Protein AF-A0A183L3W4-F1 (afdb_monomer_lite)

Radius of gyration: 16.24 Å; chains: 1; bounding box: 38×45×38 Å

Structure (mmCIF, N/CA/C/O backbone):
data_AF-A0A183L3W4-F1
#
_entry.id   AF-A0A183L3W4-F1
#
loop_
_atom_site.group_PDB
_atom_site.id
_atom_site.type_symbol
_atom_site.label_atom_id
_atom_site.label_alt_id
_atom_site.label_comp_id
_atom_site.label_asym_id
_atom_site.label_entity_id
_atom_site.label_seq_id
_atom_site.pdbx_PDB_ins_code
_atom_site.Cartn_x
_atom_site.Cartn_y
_atom_site.Cartn_z
_atom_site.occupancy
_atom_site.B_iso_or_equiv
_atom_site.auth_seq_id
_atom_site.auth_comp_id
_atom_site.auth_asym_id
_atom_site.auth_atom_id
_atom_site.pdbx_PDB_model_num
ATOM 1 N N . LEU A 1 1 ? 15.295 -25.279 -9.654 1.00 26.33 1 LEU A N 1
ATOM 2 C CA . LEU A 1 1 ? 14.805 -25.736 -8.329 1.00 26.33 1 LEU A CA 1
ATOM 3 C C . LEU A 1 1 ? 15.153 -24.698 -7.255 1.00 26.33 1 LEU A C 1
ATOM 5 O O . LEU A 1 1 ? 15.785 -25.023 -6.269 1.00 26.33 1 LEU A O 1
ATOM 9 N N . PHE A 1 2 ? 14.751 -23.445 -7.470 1.00 28.70 2 PHE A N 1
ATOM 10 C CA . PHE A 1 2 ? 14.702 -22.368 -6.473 1.00 28.70 2 PHE A CA 1
ATOM 11 C C . PHE A 1 2 ? 13.737 -21.327 -7.063 1.00 28.70 2 PHE A C 1
ATOM 13 O O . PHE A 1 2 ? 14.172 -20.397 -7.724 1.00 28.70 2 PHE A O 1
ATOM 20 N N . ASP A 1 3 ? 12.427 -21.567 -6.944 1.00 30.30 3 ASP A N 1
ATOM 21 C CA . ASP A 1 3 ? 11.379 -20.798 -7.653 1.00 30.30 3 ASP A CA 1
ATOM 22 C C . ASP A 1 3 ? 10.406 -20.054 -6.717 1.00 30.30 3 ASP A C 1
ATOM 24 O O . ASP A 1 3 ? 9.312 -19.671 -7.114 1.00 30.30 3 ASP A O 1
ATOM 28 N N . ASN A 1 4 ? 10.796 -19.813 -5.463 1.00 30.89 4 ASN A N 1
ATOM 29 C CA . ASN A 1 4 ? 10.030 -18.982 -4.528 1.00 30.89 4 ASN A CA 1
ATOM 30 C C . ASN A 1 4 ? 10.968 -17.981 -3.854 1.00 30.89 4 ASN A C 1
ATOM 32 O O . ASN A 1 4 ? 11.529 -18.248 -2.792 1.00 30.89 4 ASN A O 1
ATOM 36 N N . SER A 1 5 ? 11.176 -16.837 -4.500 1.00 36.66 5 SER A N 1
ATOM 37 C CA . SER A 1 5 ? 12.007 -15.762 -3.963 1.00 36.66 5 SER A CA 1
ATOM 38 C C . SER A 1 5 ? 11.241 -15.014 -2.871 1.00 36.66 5 SER A C 1
ATOM 40 O O . SER A 1 5 ? 10.433 -14.128 -3.145 1.00 36.66 5 SER A O 1
ATOM 42 N N . VAL A 1 6 ? 11.490 -15.386 -1.617 1.00 37.78 6 VAL A N 1
ATOM 43 C CA . VAL A 1 6 ? 11.014 -14.669 -0.430 1.00 37.78 6 VAL A CA 1
ATOM 44 C C . VAL A 1 6 ? 11.977 -13.519 -0.151 1.00 37.78 6 VAL A C 1
ATOM 46 O O . VAL A 1 6 ? 13.139 -13.764 0.162 1.00 37.78 6 VAL A O 1
ATOM 49 N N . PHE A 1 7 ? 11.511 -12.271 -0.237 1.00 48.38 7 PHE A N 1
ATOM 50 C CA . PHE A 1 7 ? 12.301 -11.118 0.201 1.00 48.38 7 PHE A CA 1
ATOM 51 C C . PHE A 1 7 ? 11.738 -10.569 1.508 1.00 48.38 7 PHE A C 1
ATOM 53 O O . PHE A 1 7 ? 10.654 -9.987 1.563 1.00 48.38 7 PHE A O 1
ATOM 60 N N . LEU A 1 8 ? 12.507 -10.771 2.573 1.00 43.94 8 LEU A N 1
ATOM 61 C CA . LEU A 1 8 ? 12.232 -10.253 3.902 1.00 43.94 8 LEU A CA 1
ATOM 62 C C . LEU A 1 8 ? 12.980 -8.923 4.070 1.00 43.94 8 LEU A C 1
ATOM 64 O O . LEU A 1 8 ? 14.197 -8.921 4.236 1.00 43.94 8 LEU A O 1
ATOM 68 N N . PHE A 1 9 ? 12.275 -7.792 4.045 1.00 51.06 9 PHE A N 1
ATOM 69 C CA . PHE A 1 9 ? 12.845 -6.510 4.469 1.00 51.06 9 PHE A CA 1
ATOM 70 C C . PHE A 1 9 ? 12.453 -6.238 5.922 1.00 51.06 9 PHE A C 1
ATOM 72 O O . PHE A 1 9 ? 11.626 -5.385 6.236 1.00 51.06 9 PHE A O 1
ATOM 79 N N . THR A 1 10 ? 13.081 -6.957 6.849 1.00 38.72 10 THR A N 1
ATOM 80 C CA . THR A 1 10 ? 13.176 -6.476 8.229 1.00 38.72 10 THR A CA 1
ATOM 81 C C . THR A 1 10 ? 14.244 -5.395 8.256 1.00 38.72 10 THR A C 1
ATOM 83 O O . THR A 1 10 ? 15.437 -5.705 8.289 1.00 38.72 10 THR A O 1
ATOM 86 N N . VAL A 1 11 ? 13.841 -4.121 8.225 1.00 45.59 11 VAL A N 1
ATOM 87 C CA . VAL A 1 11 ? 14.777 -2.988 8.313 1.00 45.59 11 VAL A CA 1
ATOM 88 C C . VAL A 1 11 ? 15.228 -2.810 9.771 1.00 45.59 11 VAL A C 1
ATOM 90 O O . VAL A 1 11 ? 14.963 -1.815 10.440 1.00 45.59 11 VAL A O 1
ATOM 93 N N . GLN A 1 12 ? 15.874 -3.847 10.298 1.00 30.98 12 GLN A N 1
ATOM 94 C CA . GLN A 1 12 ? 16.716 -3.802 11.490 1.00 30.98 12 GLN A CA 1
ATOM 95 C C . GLN A 1 12 ? 18.200 -3.881 11.109 1.00 30.98 12 GLN A C 1
ATOM 97 O O . GLN A 1 12 ? 19.035 -3.400 11.861 1.00 30.98 12 GLN A O 1
ATOM 102 N N . ASN A 1 13 ? 18.518 -4.406 9.919 1.00 31.73 13 ASN A N 1
ATOM 103 C CA . ASN A 1 13 ? 19.849 -4.392 9.324 1.00 31.73 13 ASN A CA 1
ATOM 104 C C . ASN A 1 13 ? 19.706 -4.131 7.825 1.00 31.73 13 ASN A C 1
ATOM 106 O O . ASN A 1 13 ? 19.256 -5.003 7.087 1.00 31.73 13 ASN A O 1
ATOM 110 N N . ILE A 1 14 ? 20.093 -2.941 7.371 1.00 35.78 14 ILE A N 1
ATOM 111 C CA . ILE A 1 14 ? 20.446 -2.746 5.963 1.00 35.78 14 ILE A CA 1
ATOM 112 C C . ILE A 1 14 ? 21.744 -3.541 5.772 1.00 35.78 14 ILE A C 1
ATOM 114 O O . ILE A 1 14 ? 22.733 -3.201 6.425 1.00 35.78 14 ILE A O 1
ATOM 118 N N . PRO A 1 15 ? 21.787 -4.602 4.945 1.00 31.33 15 PRO A N 1
ATOM 119 C CA . PRO A 1 15 ? 23.054 -5.225 4.608 1.00 31.33 15 PRO A CA 1
ATOM 120 C C . PRO A 1 15 ? 23.910 -4.158 3.933 1.00 31.33 15 PRO A C 1
ATOM 122 O O . PRO A 1 15 ? 23.473 -3.526 2.970 1.00 31.33 15 PRO A O 1
ATOM 125 N N . SER A 1 16 ? 25.131 -3.965 4.417 1.00 36.84 16 SER A N 1
ATOM 126 C CA . SER A 1 16 ? 26.130 -3.046 3.854 1.00 36.84 16 SER A CA 1
ATOM 127 C C . SER A 1 16 ? 26.433 -3.307 2.366 1.00 36.84 16 SER A C 1
ATOM 129 O O . SER A 1 16 ? 27.100 -2.501 1.724 1.00 36.84 16 SER A O 1
ATOM 131 N N . GLU A 1 17 ? 25.919 -4.404 1.807 1.00 36.53 17 GLU A N 1
ATOM 132 C CA . GLU A 1 17 ? 26.028 -4.810 0.404 1.00 36.53 17 GLU A CA 1
ATOM 133 C C . GLU A 1 17 ? 24.957 -4.196 -0.520 1.00 36.53 17 GLU A C 1
ATOM 135 O O . GLU A 1 17 ? 25.131 -4.206 -1.734 1.00 36.53 17 GLU A O 1
ATOM 140 N N . LEU A 1 18 ? 23.898 -3.573 0.019 1.00 37.38 18 LEU A N 1
ATOM 141 C CA . LEU A 1 18 ? 22.978 -2.708 -0.745 1.00 37.38 18 LEU A CA 1
ATOM 142 C C . LEU A 1 18 ? 23.451 -1.245 -0.775 1.00 37.38 18 LEU A C 1
ATOM 144 O O . LEU A 1 18 ? 22.658 -0.322 -0.972 1.00 37.38 18 LEU A O 1
ATOM 148 N N . ASN A 1 19 ? 24.758 -1.020 -0.610 1.00 29.41 19 ASN A N 1
ATOM 149 C CA . ASN A 1 19 ? 25.385 0.253 -0.932 1.00 29.41 19 ASN A CA 1
ATOM 150 C C . ASN A 1 19 ? 25.369 0.407 -2.458 1.00 29.41 19 ASN A C 1
ATOM 152 O O . ASN A 1 19 ? 26.321 0.053 -3.155 1.00 29.41 19 ASN A O 1
ATOM 156 N N . ILE A 1 20 ? 24.231 0.867 -2.983 1.00 34.62 20 ILE A N 1
ATOM 157 C CA . ILE A 1 20 ? 24.075 1.261 -4.376 1.00 34.62 20 ILE A CA 1
ATOM 158 C C . ILE A 1 20 ? 25.103 2.366 -4.606 1.00 34.62 20 ILE A C 1
ATOM 160 O O . ILE A 1 20 ? 24.879 3.533 -4.292 1.00 34.62 20 ILE A O 1
ATOM 164 N N . SER A 1 21 ? 26.251 1.974 -5.157 1.00 32.00 21 SER A N 1
ATOM 165 C CA . SER A 1 21 ? 27.214 2.847 -5.816 1.00 32.00 21 SER A CA 1
ATOM 166 C C . SER A 1 21 ? 26.557 3.390 -7.088 1.00 32.00 21 SER A C 1
ATOM 168 O O . SER A 1 21 ? 26.879 3.027 -8.215 1.00 32.00 21 SER A O 1
ATOM 170 N N . GLY A 1 22 ? 25.533 4.211 -6.891 1.00 29.02 22 GLY A N 1
ATOM 171 C CA . GLY A 1 22 ? 24.956 5.089 -7.883 1.00 29.02 22 GLY A CA 1
ATOM 172 C C . GLY A 1 22 ? 25.504 6.461 -7.561 1.00 29.02 22 GLY A C 1
ATOM 173 O O . GLY A 1 22 ? 25.195 7.018 -6.516 1.00 29.02 22 GLY A O 1
ATOM 174 N N . SER A 1 23 ? 26.380 6.962 -8.424 1.00 34.38 23 SER A N 1
ATOM 175 C CA . SER A 1 23 ? 27.012 8.274 -8.329 1.00 34.38 23 SER A CA 1
ATOM 176 C C . SER A 1 23 ? 25.970 9.381 -8.097 1.00 34.38 23 SER A C 1
ATOM 178 O O . SER A 1 23 ? 25.403 9.925 -9.042 1.00 34.38 23 SER A O 1
ATOM 180 N N . VAL A 1 24 ? 25.710 9.727 -6.834 1.00 29.45 24 VAL A N 1
ATOM 181 C CA . VAL A 1 24 ? 24.953 10.926 -6.476 1.00 29.45 24 VAL A CA 1
ATOM 182 C C . VAL A 1 24 ? 25.965 12.057 -6.419 1.00 29.45 24 VAL A C 1
ATOM 184 O O . VAL A 1 24 ? 26.644 12.281 -5.417 1.00 29.45 24 VAL A O 1
ATOM 187 N N . LYS A 1 25 ? 26.105 12.751 -7.552 1.00 31.23 25 LYS A N 1
ATOM 188 C CA . LYS A 1 25 ? 26.681 14.095 -7.568 1.00 31.23 25 LYS A CA 1
ATOM 189 C C . LYS A 1 25 ? 25.971 14.916 -6.494 1.00 31.23 25 LYS A C 1
ATOM 191 O O . LYS A 1 25 ? 24.745 14.988 -6.482 1.00 31.23 25 LYS A O 1
ATOM 196 N N . GLN A 1 26 ? 26.783 15.476 -5.603 1.00 38.16 26 GLN A N 1
ATOM 197 C CA . GLN A 1 26 ? 26.409 16.355 -4.504 1.00 38.16 26 GLN A CA 1
ATOM 198 C C . GLN A 1 26 ? 25.250 17.284 -4.875 1.00 38.16 26 GLN A C 1
ATOM 200 O O . GLN A 1 26 ? 25.414 18.201 -5.677 1.00 38.16 26 GLN A O 1
ATOM 205 N N . LEU A 1 27 ? 24.115 17.087 -4.216 1.00 31.33 27 LEU A N 1
ATOM 206 C CA . LEU A 1 27 ? 23.180 18.160 -3.926 1.00 31.33 27 LEU A CA 1
ATOM 207 C C . LEU A 1 27 ? 23.030 18.189 -2.407 1.00 31.33 27 LEU A C 1
ATOM 209 O O . LEU A 1 27 ? 22.441 17.301 -1.796 1.00 31.33 27 LEU A O 1
ATOM 213 N N . ASN A 1 28 ? 23.693 19.181 -1.814 1.00 35.31 28 ASN A N 1
ATOM 214 C CA . ASN A 1 28 ? 23.470 19.627 -0.448 1.00 35.31 28 ASN A CA 1
ATOM 215 C C . ASN A 1 28 ? 21.975 19.894 -0.261 1.00 35.31 28 ASN A C 1
ATOM 217 O O . ASN A 1 28 ? 21.475 20.798 -0.915 1.00 35.31 28 ASN A O 1
ATOM 221 N N . GLU A 1 29 ? 21.310 19.160 0.634 1.00 32.84 29 GLU A N 1
ATOM 222 C CA . GLU A 1 29 ? 20.301 19.689 1.565 1.00 32.84 29 GLU A CA 1
ATOM 223 C C . GLU A 1 29 ? 19.775 18.589 2.517 1.00 32.84 29 GLU A C 1
ATOM 225 O O . GLU A 1 29 ? 19.484 17.463 2.119 1.00 32.84 29 GLU A O 1
ATOM 230 N N . SER A 1 30 ? 19.713 18.947 3.807 1.00 31.50 30 SER A N 1
ATOM 231 C CA . SER A 1 30 ? 18.975 18.328 4.925 1.00 31.50 30 SER A CA 1
ATOM 232 C C . SER A 1 30 ? 18.960 16.787 5.044 1.00 31.50 30 SER A C 1
ATOM 234 O O . SER A 1 30 ? 18.070 16.092 4.559 1.00 31.50 30 SER A O 1
ATOM 236 N N . CYS A 1 31 ? 19.889 16.236 5.834 1.00 34.19 31 CYS A N 1
ATOM 237 C CA . CYS A 1 31 ? 20.040 14.799 6.121 1.00 34.19 31 CYS A CA 1
ATOM 238 C C . CYS A 1 31 ? 18.908 14.124 6.935 1.00 34.19 31 CYS A C 1
ATOM 240 O O . CYS A 1 31 ? 19.146 13.070 7.522 1.00 34.19 31 CYS A O 1
ATOM 242 N N . LYS A 1 32 ? 17.694 14.680 7.011 1.00 38.28 32 LYS A N 1
ATOM 243 C CA . LYS A 1 32 ? 16.564 14.019 7.697 1.00 38.28 32 LYS A CA 1
ATOM 244 C C . LYS A 1 32 ? 15.474 13.490 6.764 1.00 38.28 32 LYS A C 1
ATOM 246 O O . LYS A 1 32 ? 14.787 12.554 7.156 1.00 38.28 32 LYS A O 1
ATOM 251 N N . ASP A 1 33 ? 15.406 13.967 5.521 1.00 43.91 33 ASP A N 1
ATOM 252 C CA . ASP A 1 33 ? 14.332 13.597 4.582 1.00 43.91 33 ASP A CA 1
ATOM 253 C C . ASP A 1 33 ? 14.779 12.632 3.465 1.00 43.91 33 ASP A C 1
ATOM 255 O O . ASP A 1 33 ? 13.955 12.044 2.766 1.00 43.91 33 ASP A O 1
ATOM 259 N N . ASN A 1 34 ? 16.087 12.388 3.328 1.00 45.66 34 ASN A N 1
ATOM 260 C CA . ASN A 1 34 ? 16.644 11.630 2.198 1.00 45.66 34 ASN A CA 1
ATOM 261 C C . ASN A 1 34 ? 16.524 10.097 2.331 1.00 45.66 34 ASN A C 1
ATOM 263 O O . ASN A 1 34 ? 16.553 9.388 1.326 1.00 45.66 34 ASN A O 1
ATOM 267 N N . HIS A 1 35 ? 16.372 9.561 3.548 1.00 51.09 35 HIS A N 1
ATOM 268 C CA . HIS A 1 35 ? 16.340 8.106 3.764 1.00 51.09 35 HIS A CA 1
ATOM 269 C C . HIS A 1 35 ? 15.023 7.448 3.321 1.00 51.09 35 HIS A C 1
ATOM 271 O O . HIS A 1 35 ? 15.056 6.366 2.735 1.00 51.09 35 HIS A O 1
ATOM 277 N N . SER A 1 36 ? 13.880 8.104 3.551 1.00 53.19 36 SER A N 1
ATOM 278 C CA . SER A 1 36 ? 12.560 7.604 3.124 1.00 53.19 36 SER A CA 1
ATOM 279 C C . SER A 1 36 ? 12.437 7.612 1.594 1.00 53.19 36 SER A C 1
ATOM 281 O O . SER A 1 36 ? 12.060 6.612 0.982 1.00 53.19 36 SER A O 1
ATOM 283 N N . TYR A 1 37 ? 12.914 8.690 0.958 1.00 59.50 37 TYR A N 1
ATOM 284 C CA . TYR A 1 37 ? 12.961 8.818 -0.500 1.00 59.50 37 TYR A CA 1
ATOM 285 C C . TYR A 1 37 ? 13.766 7.705 -1.176 1.00 59.50 37 TYR A C 1
ATOM 287 O O . TYR A 1 37 ? 13.317 7.132 -2.169 1.00 59.50 37 TYR A O 1
ATOM 295 N N . GLY A 1 38 ? 14.943 7.372 -0.637 1.00 67.88 38 GLY A N 1
ATOM 296 C CA . GLY A 1 38 ? 15.768 6.289 -1.172 1.00 67.88 38 GLY A CA 1
ATOM 297 C C . GLY A 1 38 ? 15.057 4.934 -1.121 1.00 67.88 38 GLY A C 1
ATOM 298 O O . GLY A 1 38 ? 15.041 4.208 -2.116 1.00 67.88 38 GLY A O 1
ATOM 299 N N . LEU A 1 39 ? 14.415 4.613 0.008 1.00 73.12 39 LEU A N 1
ATOM 300 C CA . LEU A 1 39 ? 13.699 3.348 0.181 1.00 73.12 39 LEU A CA 1
ATOM 301 C C . LEU A 1 39 ? 12.485 3.239 -0.750 1.00 73.12 39 LEU A C 1
ATOM 303 O O . LEU A 1 39 ? 12.272 2.192 -1.363 1.00 73.12 39 LEU A O 1
ATOM 307 N N . ASP A 1 40 ? 11.722 4.322 -0.901 1.00 76.94 40 ASP A N 1
ATOM 308 C CA . ASP A 1 40 ? 10.544 4.360 -1.767 1.00 76.94 40 ASP A CA 1
ATOM 309 C C . ASP A 1 40 ? 10.878 4.017 -3.227 1.00 76.94 40 ASP A C 1
ATOM 311 O O . ASP A 1 40 ? 10.149 3.269 -3.885 1.00 76.94 40 ASP A O 1
ATOM 315 N N . HIS A 1 41 ? 11.993 4.546 -3.738 1.00 76.88 41 HIS A N 1
ATOM 316 C CA . HIS A 1 41 ? 12.475 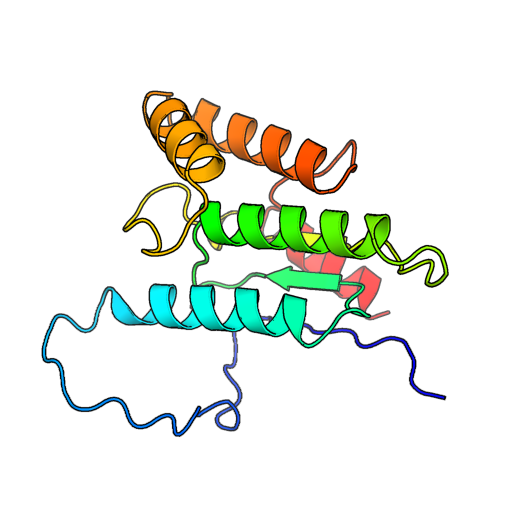4.246 -5.085 1.00 76.88 41 HIS A CA 1
ATOM 317 C C . HIS A 1 41 ? 12.937 2.791 -5.217 1.00 76.88 41 HIS A C 1
ATOM 319 O O . HIS A 1 41 ? 12.497 2.094 -6.134 1.00 76.88 41 HIS A O 1
ATOM 325 N N . VAL A 1 42 ? 13.744 2.307 -4.266 1.00 78.88 42 VAL A N 1
ATOM 326 C CA . VAL A 1 42 ? 14.256 0.927 -4.267 1.00 78.88 42 VAL A CA 1
ATOM 327 C C . VAL A 1 42 ? 13.118 -0.093 -4.245 1.00 78.88 42 VAL A C 1
ATOM 329 O O . VAL A 1 42 ? 13.136 -1.044 -5.023 1.00 78.88 42 VAL A O 1
ATOM 332 N N . LEU A 1 43 ? 12.094 0.109 -3.410 1.00 79.75 43 LEU A N 1
ATOM 333 C CA . LEU A 1 43 ? 10.963 -0.819 -3.319 1.00 79.75 43 LEU A CA 1
ATOM 334 C C . LEU A 1 43 ? 10.148 -0.881 -4.617 1.00 79.75 43 LEU A C 1
ATOM 336 O O . LEU A 1 43 ? 9.699 -1.957 -5.017 1.00 79.75 43 LEU A O 1
ATOM 340 N N . ARG A 1 44 ? 9.967 0.253 -5.301 1.00 78.06 44 ARG A N 1
ATOM 341 C CA . ARG A 1 44 ? 9.257 0.293 -6.591 1.00 78.06 44 ARG A CA 1
ATOM 342 C C . ARG A 1 44 ? 10.020 -0.450 -7.679 1.00 78.06 44 ARG A C 1
ATOM 344 O O . ARG A 1 44 ? 9.400 -1.136 -8.490 1.00 78.06 44 ARG A O 1
ATOM 351 N N . ASP A 1 45 ? 11.341 -0.322 -7.703 1.00 79.06 45 ASP A N 1
ATOM 352 C CA . ASP A 1 45 ? 12.170 -1.003 -8.695 1.00 79.06 45 ASP A CA 1
ATOM 353 C C . ASP A 1 45 ? 12.312 -2.498 -8.386 1.00 79.06 45 ASP A C 1
ATOM 355 O O . ASP A 1 45 ? 12.228 -3.316 -9.303 1.00 79.06 45 ASP A O 1
ATOM 359 N N . LEU A 1 46 ? 12.391 -2.875 -7.105 1.00 76.12 46 LEU A N 1
ATOM 360 C CA . LEU A 1 46 ? 12.390 -4.271 -6.657 1.00 76.12 46 LEU A CA 1
ATOM 361 C C . LEU A 1 46 ? 11.153 -5.027 -7.158 1.00 76.12 46 LEU A C 1
ATOM 363 O O . LEU A 1 46 ? 11.271 -6.127 -7.687 1.00 76.12 46 LEU A O 1
ATOM 367 N N . ILE A 1 47 ? 9.965 -4.431 -7.053 1.00 77.19 47 ILE A N 1
ATOM 368 C CA . ILE A 1 47 ? 8.714 -5.075 -7.486 1.00 77.19 47 ILE A CA 1
ATOM 369 C C . ILE A 1 47 ? 8.676 -5.307 -8.999 1.00 77.19 47 ILE A C 1
ATOM 371 O O . ILE A 1 47 ? 8.124 -6.308 -9.455 1.00 77.19 47 ILE A O 1
ATOM 375 N N . LYS A 1 48 ? 9.294 -4.418 -9.783 1.00 73.81 48 LYS A N 1
ATOM 376 C CA . LYS A 1 48 ? 9.439 -4.612 -11.231 1.00 73.81 48 LYS A CA 1
ATOM 377 C C . LYS A 1 48 ? 10.477 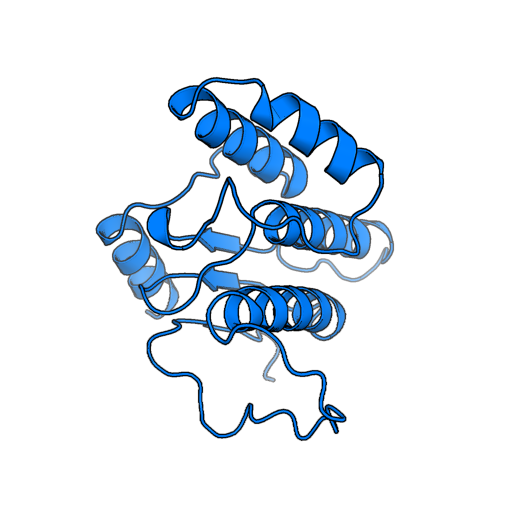-5.682 -11.559 1.00 73.81 48 LYS A C 1
ATOM 379 O O . LYS A 1 48 ? 10.260 -6.472 -12.472 1.00 73.81 48 LYS A O 1
ATOM 384 N N . ALA A 1 49 ? 11.592 -5.696 -10.830 1.00 74.38 49 ALA A N 1
ATOM 385 C CA . ALA A 1 49 ? 12.691 -6.633 -11.044 1.00 74.38 49 ALA A CA 1
ATOM 386 C C . ALA A 1 49 ? 12.362 -8.060 -10.571 1.00 74.38 49 ALA A C 1
ATOM 388 O O . ALA A 1 49 ? 12.902 -9.025 -11.108 1.00 74.38 49 ALA A O 1
ATOM 389 N N . CYS A 1 50 ? 11.469 -8.209 -9.589 1.00 71.94 50 CYS A N 1
ATOM 390 C CA . CYS A 1 50 ? 11.121 -9.487 -8.972 1.00 71.94 50 CYS A CA 1
ATOM 391 C C . CYS A 1 50 ? 9.640 -9.848 -9.207 1.00 71.94 50 CYS A C 1
ATOM 393 O O . CYS A 1 50 ? 8.842 -9.843 -8.266 1.00 71.94 50 CYS A O 1
ATOM 395 N N . PRO A 1 51 ? 9.244 -10.243 -10.434 1.00 69.50 51 PRO A N 1
ATOM 396 C CA . PRO A 1 51 ? 7.860 -10.613 -10.744 1.00 69.50 51 PRO A CA 1
ATOM 397 C C . PRO A 1 51 ? 7.399 -11.890 -10.029 1.00 69.50 51 PRO A C 1
ATOM 399 O O . PRO A 1 51 ? 6.203 -12.161 -9.963 1.00 69.50 51 PRO A O 1
ATOM 402 N N . HIS A 1 52 ? 8.312 -12.675 -9.461 1.00 72.38 52 HIS A N 1
ATOM 403 C CA . HIS A 1 52 ? 7.960 -13.851 -8.668 1.00 72.38 52 HIS A CA 1
ATOM 404 C C . HIS A 1 52 ? 7.700 -13.531 -7.198 1.00 72.38 52 HIS A C 1
ATOM 406 O O . HIS A 1 52 ? 7.281 -14.430 -6.489 1.00 72.38 52 HIS A O 1
ATOM 412 N N . LEU A 1 53 ? 7.882 -12.284 -6.743 1.00 75.88 53 LEU A N 1
ATOM 413 C CA . LEU A 1 53 ? 7.759 -11.938 -5.329 1.00 75.88 53 LEU A CA 1
ATOM 414 C C . LEU A 1 53 ? 6.383 -12.321 -4.756 1.00 75.88 53 LEU A C 1
ATOM 416 O O . LEU A 1 53 ? 5.339 -11.818 -5.190 1.00 75.88 53 LEU A O 1
ATOM 420 N N . ASN A 1 54 ? 6.410 -13.215 -3.769 1.00 78.56 54 ASN A N 1
ATOM 421 C CA . ASN A 1 54 ? 5.233 -13.790 -3.122 1.00 78.56 54 ASN A CA 1
ATOM 422 C C . ASN A 1 54 ? 4.924 -13.100 -1.788 1.00 78.56 54 ASN A C 1
ATOM 424 O O . ASN A 1 54 ? 3.765 -13.034 -1.399 1.00 78.56 54 ASN A O 1
ATOM 428 N N . LEU A 1 55 ? 5.944 -12.580 -1.102 1.00 84.38 55 LEU A N 1
ATOM 429 C CA . LEU A 1 55 ? 5.829 -11.898 0.185 1.00 84.38 55 LEU A CA 1
ATOM 430 C C . LEU A 1 55 ? 6.656 -10.613 0.161 1.00 84.38 55 LEU A C 1
ATOM 432 O O . LEU A 1 55 ? 7.833 -10.649 -0.182 1.00 84.38 55 LEU A O 1
ATOM 436 N N . LEU A 1 56 ? 6.051 -9.508 0.591 1.00 86.56 56 LEU A N 1
ATOM 437 C CA . LEU A 1 56 ? 6.748 -8.285 0.968 1.00 86.56 56 LEU A CA 1
ATOM 438 C C . LEU A 1 56 ? 6.355 -7.935 2.402 1.00 86.56 56 LEU A C 1
ATOM 440 O O . LEU A 1 56 ? 5.228 -7.505 2.651 1.00 86.56 56 LEU A O 1
ATOM 444 N N . ALA A 1 57 ? 7.289 -8.127 3.330 1.00 87.75 57 ALA A N 1
ATOM 445 C CA . ALA A 1 57 ? 7.123 -7.751 4.726 1.00 87.75 57 ALA A CA 1
ATOM 446 C C . ALA 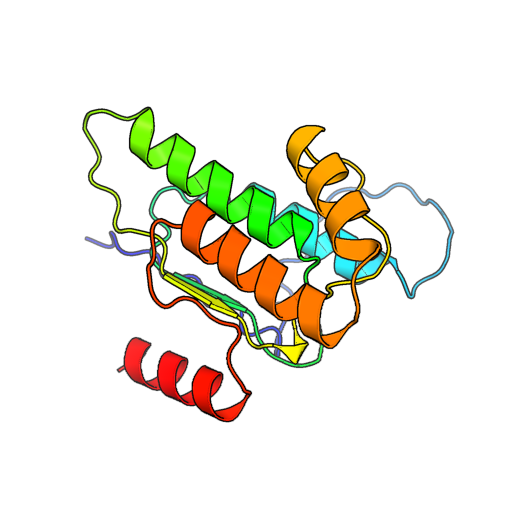A 1 57 ? 7.952 -6.499 5.037 1.00 87.75 57 ALA A C 1
ATOM 448 O O . ALA A 1 57 ? 9.158 -6.509 4.797 1.00 87.75 57 ALA A O 1
ATOM 449 N N . LEU A 1 58 ? 7.312 -5.450 5.563 1.00 87.12 58 LEU A N 1
ATOM 450 C CA . LEU A 1 58 ? 7.950 -4.198 5.980 1.00 87.12 58 LEU A CA 1
ATOM 451 C C . LEU A 1 58 ? 7.597 -3.894 7.439 1.00 87.12 58 LEU A C 1
ATOM 453 O O . LEU A 1 58 ? 6.423 -3.771 7.793 1.00 87.12 58 LEU A O 1
ATOM 457 N N . GLY A 1 59 ? 8.619 -3.761 8.277 1.00 84.31 59 GLY A N 1
ATOM 458 C CA . GLY A 1 59 ? 8.476 -3.445 9.694 1.00 84.31 59 GLY A CA 1
ATOM 459 C C . GLY A 1 59 ? 9.796 -3.023 10.332 1.00 84.31 59 GLY A C 1
ATOM 460 O O . GLY A 1 59 ? 10.843 -3.008 9.677 1.00 84.31 59 GLY A O 1
ATOM 461 N N . GLY A 1 60 ? 9.739 -2.687 11.619 1.00 77.50 60 GLY A N 1
ATOM 462 C CA . GLY A 1 60 ? 10.838 -2.078 12.368 1.00 77.50 60 GLY A CA 1
ATOM 463 C C . GLY A 1 60 ? 10.681 -0.565 12.552 1.00 77.50 60 GLY A C 1
ATOM 464 O O . GLY A 1 60 ? 9.665 0.024 12.196 1.00 77.50 60 GLY A O 1
ATOM 465 N N . SER A 1 61 ? 11.693 0.061 13.159 1.00 67.44 61 SER A N 1
ATOM 466 C CA . SER A 1 61 ? 11.666 1.471 13.589 1.00 67.44 61 SER A CA 1
ATOM 467 C C . SER A 1 61 ? 12.639 2.386 12.839 1.00 67.44 61 SER A C 1
ATOM 469 O O . SER A 1 61 ? 12.665 3.591 13.088 1.00 67.44 61 SER A O 1
ATOM 471 N N . SER A 1 62 ? 13.473 1.825 11.959 1.00 63.69 62 SER A N 1
ATOM 472 C CA . SER A 1 62 ? 14.593 2.552 11.348 1.00 63.69 62 SER A CA 1
ATOM 473 C C . SER A 1 62 ? 14.305 3.079 9.942 1.00 63.69 62 SER A C 1
ATOM 475 O O . SER A 1 62 ? 15.018 3.959 9.464 1.00 63.69 62 SER A O 1
ATOM 477 N N . ALA A 1 63 ? 13.248 2.590 9.293 1.00 67.56 63 ALA A N 1
ATOM 478 C CA . ALA A 1 63 ? 12.826 3.076 7.993 1.00 67.56 63 ALA A CA 1
ATOM 479 C C . ALA A 1 63 ? 11.308 3.106 7.873 1.00 67.56 63 ALA A C 1
ATOM 481 O O . ALA A 1 63 ? 10.602 2.254 8.415 1.00 67.56 63 ALA A O 1
ATOM 482 N N . TYR A 1 64 ? 10.841 4.103 7.133 1.00 79.88 64 TYR A N 1
ATOM 483 C CA . TYR A 1 64 ? 9.436 4.363 6.894 1.00 79.88 64 TYR A CA 1
ATOM 484 C C . TYR A 1 64 ? 9.176 4.345 5.395 1.00 79.88 64 TYR A C 1
ATOM 486 O O . TYR A 1 64 ? 10.045 4.723 4.610 1.00 79.88 64 TYR A O 1
ATOM 494 N N . VAL A 1 65 ? 7.984 3.904 5.012 1.00 85.31 65 VAL A N 1
ATOM 495 C CA . VAL A 1 65 ? 7.533 3.871 3.622 1.00 85.31 65 VAL A CA 1
ATOM 496 C C . VAL A 1 65 ? 6.286 4.715 3.488 1.00 85.31 65 VAL A C 1
ATOM 498 O O . VAL A 1 65 ? 5.349 4.599 4.284 1.00 85.31 65 VAL A O 1
ATOM 501 N N . HIS A 1 66 ? 6.258 5.553 2.459 1.00 89.81 66 HIS A N 1
ATOM 502 C CA . HIS A 1 66 ? 5.108 6.401 2.206 1.00 89.81 66 HIS A CA 1
ATOM 503 C C . HIS A 1 66 ? 3.940 5.572 1.647 1.00 89.81 66 HIS A C 1
ATOM 505 O O . HIS A 1 66 ? 4.115 4.731 0.759 1.00 89.81 66 HIS A O 1
ATOM 511 N N . ILE A 1 67 ? 2.709 5.850 2.090 1.00 91.50 67 ILE A N 1
ATOM 512 C CA . ILE A 1 67 ? 1.493 5.137 1.653 1.00 91.50 67 ILE A CA 1
ATOM 513 C C . ILE A 1 67 ? 1.340 5.077 0.126 1.00 91.50 67 ILE A C 1
ATOM 515 O O . ILE A 1 67 ? 0.907 4.077 -0.449 1.00 91.50 67 ILE A O 1
ATOM 519 N N . LEU A 1 68 ? 1.750 6.141 -0.562 1.00 90.12 68 LEU A N 1
ATOM 520 C CA . LEU A 1 68 ? 1.694 6.199 -2.022 1.00 90.12 68 LEU A CA 1
ATOM 521 C C . LEU A 1 68 ? 2.622 5.194 -2.693 1.00 90.12 68 LEU A C 1
ATOM 523 O O . LEU A 1 68 ? 2.270 4.657 -3.740 1.00 90.12 68 LEU A O 1
ATOM 527 N N . THR A 1 69 ? 3.771 4.906 -2.092 1.00 88.38 69 THR A N 1
ATOM 528 C CA . THR A 1 69 ? 4.659 3.855 -2.581 1.00 88.38 69 THR A CA 1
ATOM 529 C C . THR A 1 69 ? 4.015 2.487 -2.426 1.00 88.38 69 THR A C 1
ATOM 531 O O . THR A 1 69 ? 3.993 1.735 -3.398 1.00 88.38 69 THR A O 1
ATOM 534 N N . LEU A 1 70 ? 3.390 2.198 -1.279 1.00 89.56 70 LEU A N 1
ATOM 535 C CA . LEU A 1 70 ? 2.642 0.949 -1.090 1.00 89.56 70 LEU A CA 1
ATOM 536 C C . LEU A 1 70 ? 1.544 0.787 -2.150 1.00 89.56 70 LEU A C 1
ATOM 538 O O . LEU A 1 70 ? 1.410 -0.279 -2.747 1.00 89.56 70 LEU A O 1
ATOM 542 N N . LEU A 1 71 ? 0.796 1.851 -2.453 1.00 89.06 71 LEU A N 1
ATOM 543 C CA . LEU A 1 71 ? -0.246 1.808 -3.482 1.00 89.06 71 LEU A CA 1
ATOM 544 C C . LEU A 1 71 ? 0.297 1.606 -4.896 1.00 89.06 71 LEU A C 1
ATOM 546 O O . LEU A 1 71 ? -0.309 0.875 -5.684 1.00 89.06 71 LEU A O 1
ATOM 550 N N . VAL A 1 72 ? 1.425 2.239 -5.227 1.00 86.50 72 VAL A N 1
ATOM 551 C CA . VAL A 1 72 ? 2.111 2.017 -6.505 1.00 86.50 72 VAL A CA 1
ATOM 552 C C . VAL A 1 72 ? 2.524 0.550 -6.626 1.00 86.50 72 VAL A C 1
ATOM 554 O O . VAL A 1 72 ? 2.233 -0.063 -7.651 1.00 86.50 72 VAL A O 1
ATOM 557 N N . ILE A 1 73 ? 3.107 -0.026 -5.571 1.00 86.25 73 ILE A N 1
ATOM 558 C CA . ILE A 1 73 ? 3.504 -1.440 -5.514 1.00 86.25 73 ILE A CA 1
ATOM 559 C C . ILE A 1 73 ? 2.297 -2.359 -5.737 1.00 86.25 73 ILE A C 1
ATOM 561 O O . ILE A 1 73 ? 2.336 -3.227 -6.611 1.00 86.25 73 ILE A O 1
ATOM 565 N N . CYS A 1 74 ? 1.200 -2.138 -5.004 1.00 87.06 74 CYS A N 1
ATOM 566 C CA . CYS A 1 74 ? -0.012 -2.955 -5.118 1.00 87.06 74 CYS A CA 1
ATOM 567 C C . CYS A 1 74 ? -0.574 -2.932 -6.548 1.00 87.06 74 CYS A C 1
ATOM 569 O O . CYS A 1 74 ? -0.861 -3.975 -7.136 1.00 87.06 74 CYS A O 1
ATOM 571 N N . ARG A 1 75 ? -0.679 -1.738 -7.149 1.00 83.00 75 ARG A N 1
ATOM 572 C CA . ARG A 1 75 ? -1.196 -1.585 -8.516 1.00 83.00 75 ARG A CA 1
ATOM 573 C C . ARG A 1 75 ? -0.280 -2.206 -9.563 1.00 83.00 75 ARG A C 1
ATOM 575 O O . ARG A 1 75 ? -0.785 -2.867 -10.466 1.00 83.00 75 ARG A O 1
ATOM 582 N N . GLN A 1 76 ? 1.035 -2.016 -9.449 1.00 80.19 76 GLN A N 1
ATOM 583 C CA . GLN A 1 76 ? 2.005 -2.623 -10.364 1.00 80.19 76 GLN A CA 1
ATOM 584 C C . GLN A 1 76 ? 1.909 -4.148 -10.328 1.00 80.19 76 GLN A C 1
ATOM 586 O O . GLN A 1 76 ? 1.850 -4.781 -11.381 1.00 80.19 76 GLN A O 1
ATOM 591 N N . ARG A 1 77 ? 1.802 -4.741 -9.133 1.00 76.94 77 ARG A N 1
ATOM 592 C CA . ARG A 1 77 ? 1.650 -6.191 -8.995 1.00 76.94 77 ARG A CA 1
ATOM 593 C C . ARG A 1 77 ? 0.387 -6.703 -9.684 1.00 76.94 77 ARG A C 1
ATOM 595 O O . ARG A 1 77 ? 0.470 -7.639 -10.476 1.00 76.94 77 ARG A O 1
ATOM 602 N N . ASN A 1 78 ? -0.752 -6.059 -9.436 1.00 74.75 78 ASN A N 1
ATOM 603 C CA . ASN A 1 78 ? -2.013 -6.445 -10.065 1.00 74.75 78 ASN A CA 1
ATOM 604 C C . ASN A 1 78 ? -1.996 -6.274 -11.591 1.00 74.75 78 ASN A C 1
ATOM 606 O O . ASN A 1 78 ? -2.582 -7.085 -12.304 1.00 74.75 78 ASN A O 1
ATOM 610 N N . GLN A 1 79 ? -1.308 -5.256 -12.113 1.00 72.88 79 GLN A N 1
ATOM 611 C CA . GLN A 1 79 ? -1.153 -5.067 -13.558 1.00 72.88 79 GLN A CA 1
ATOM 612 C C . GLN A 1 79 ? -0.308 -6.173 -14.203 1.00 72.88 79 GLN A C 1
ATOM 614 O O . GLN A 1 79 ? -0.698 -6.686 -15.251 1.00 72.88 79 GLN A O 1
ATOM 619 N N . CYS A 1 80 ? 0.797 -6.583 -13.571 1.00 63.75 80 CYS A N 1
ATOM 620 C CA . CYS A 1 80 ? 1.634 -7.681 -14.065 1.00 63.75 80 CYS A CA 1
ATOM 621 C C . CYS A 1 80 ? 0.876 -9.017 -14.122 1.00 63.75 80 CYS A C 1
ATOM 623 O O . CYS A 1 80 ? 1.054 -9.775 -15.073 1.00 63.75 80 CYS A O 1
ATOM 625 N N . CYS A 1 81 ? -0.001 -9.291 -13.150 1.00 59.00 81 CYS A N 1
ATOM 626 C CA . CYS A 1 81 ? -0.841 -10.493 -13.162 1.00 59.00 81 CYS A CA 1
ATOM 627 C C . CYS A 1 81 ? -1.881 -10.493 -14.297 1.00 59.00 81 CYS A C 1
ATOM 629 O O . CYS A 1 81 ? -2.243 -11.558 -14.783 1.00 59.00 81 CYS A O 1
ATOM 631 N N . ASN A 1 82 ? -2.351 -9.318 -14.730 1.00 56.28 82 ASN A N 1
ATOM 632 C CA . ASN A 1 82 ? -3.385 -9.204 -15.762 1.00 56.28 82 ASN A CA 1
ATOM 633 C C . ASN A 1 82 ? -2.833 -9.181 -17.196 1.00 56.28 82 ASN A C 1
ATOM 635 O O . ASN A 1 82 ? -3.575 -9.505 -18.120 1.00 56.28 82 ASN A O 1
ATOM 639 N N . SER A 1 83 ? -1.577 -8.765 -17.415 1.00 55.94 83 SER A N 1
ATOM 640 C CA . SER A 1 83 ? -1.015 -8.659 -18.776 1.00 55.94 83 SER A CA 1
ATOM 641 C C . SER A 1 83 ? -0.323 -9.935 -19.265 1.00 55.94 83 SER A C 1
ATOM 643 O O . SER A 1 83 ? -0.243 -10.158 -20.473 1.00 55.94 83 SER A O 1
ATOM 645 N N . MET A 1 84 ? 0.148 -10.796 -18.357 1.00 53.19 84 MET A N 1
ATOM 646 C CA . MET A 1 84 ? 0.760 -12.076 -18.711 1.00 53.19 84 MET A CA 1
ATOM 647 C C . MET A 1 84 ? -0.261 -13.207 -18.605 1.00 53.19 84 MET A C 1
ATOM 649 O O . MET A 1 84 ? -0.429 -13.811 -17.552 1.00 53.19 84 MET A O 1
ATOM 653 N N . ASN A 1 85 ? -0.895 -13.528 -19.732 1.00 46.41 85 ASN A N 1
ATOM 654 C CA . ASN A 1 85 ? -1.872 -14.612 -19.883 1.00 46.41 85 ASN A CA 1
ATOM 655 C C . ASN A 1 85 ? -1.375 -16.031 -19.517 1.00 46.41 85 ASN A C 1
ATOM 657 O O . ASN A 1 85 ? -2.161 -16.965 -19.633 1.00 46.41 85 ASN A O 1
ATOM 661 N N . GLU A 1 86 ? -0.130 -16.238 -19.066 1.00 44.09 86 GLU A N 1
ATOM 662 C CA . GLU A 1 86 ? 0.407 -17.595 -18.837 1.00 44.09 86 GLU A CA 1
ATOM 663 C C . GLU A 1 86 ? 1.191 -17.822 -17.535 1.00 44.09 86 GLU A C 1
ATOM 665 O O . GLU A 1 86 ? 1.439 -18.973 -17.178 1.00 44.09 86 GLU A O 1
ATOM 670 N N . CYS A 1 87 ? 1.495 -16.791 -16.741 1.00 46.97 87 CYS A N 1
ATOM 671 C CA . CYS A 1 87 ? 2.121 -16.995 -15.432 1.00 46.97 87 CYS A CA 1
ATOM 672 C C . CYS A 1 87 ? 1.116 -16.706 -14.318 1.00 46.97 87 CYS A C 1
ATOM 674 O O . CYS A 1 87 ? 0.870 -15.556 -13.959 1.00 46.97 87 CYS A O 1
ATOM 676 N N . LYS A 1 88 ? 0.549 -17.773 -13.739 1.00 52.59 88 LYS A N 1
ATOM 677 C CA . LYS A 1 88 ? -0.207 -17.725 -12.478 1.00 52.59 88 LYS A CA 1
ATOM 678 C C . LYS A 1 88 ? 0.747 -17.371 -11.333 1.00 52.59 88 LYS A C 1
ATOM 680 O O . LYS A 1 88 ? 1.137 -18.238 -10.557 1.00 52.59 88 LYS A O 1
ATOM 685 N N . TYR A 1 89 ? 1.171 -16.115 -11.254 1.00 59.94 89 TYR A N 1
ATOM 686 C CA . TYR A 1 89 ? 1.959 -15.655 -10.121 1.00 59.94 89 TYR A CA 1
ATOM 687 C C . TYR A 1 89 ? 1.100 -15.716 -8.861 1.00 59.94 89 TYR A C 1
ATOM 689 O O . TYR A 1 89 ? -0.059 -15.291 -8.856 1.00 59.94 89 TYR A O 1
ATOM 697 N N . SER A 1 90 ? 1.684 -16.241 -7.788 1.00 67.31 90 SER A N 1
ATOM 698 C CA . SER A 1 90 ? 1.096 -16.197 -6.454 1.00 67.31 90 SER A CA 1
ATOM 699 C C . SER A 1 90 ? 0.739 -14.746 -6.105 1.00 67.31 90 SER A C 1
ATOM 701 O O . SER A 1 90 ? 1.556 -13.850 -6.357 1.00 67.31 90 SER A O 1
ATOM 703 N N . PRO A 1 91 ? -0.451 -14.478 -5.537 1.00 74.44 91 PRO A N 1
ATOM 704 C CA . PRO A 1 91 ? -0.797 -13.134 -5.096 1.00 74.44 91 PRO A CA 1
ATOM 705 C C . PRO A 1 91 ? 0.251 -12.640 -4.094 1.00 74.44 91 PRO A C 1
ATOM 7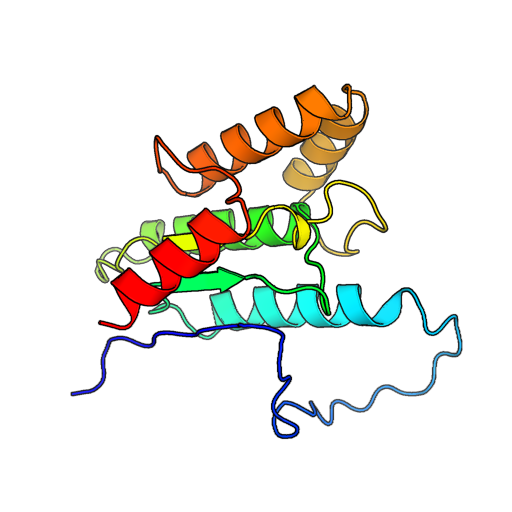07 O O . PRO A 1 91 ? 0.673 -13.393 -3.218 1.00 74.44 91 PRO A O 1
ATOM 710 N N . LEU A 1 92 ? 0.673 -11.379 -4.226 1.00 80.31 92 LEU A N 1
ATOM 711 C CA . LEU A 1 92 ? 1.621 -10.781 -3.288 1.00 80.31 92 LEU A CA 1
ATOM 712 C C . LEU A 1 92 ? 0.975 -10.694 -1.903 1.00 80.31 92 LEU A C 1
ATOM 714 O O . LEU A 1 92 ? -0.018 -9.990 -1.705 1.00 80.31 92 LEU A O 1
ATOM 718 N N . GLN A 1 93 ? 1.565 -11.381 -0.938 1.00 86.06 93 GLN A N 1
ATOM 719 C CA . GLN A 1 93 ? 1.277 -11.191 0.468 1.00 86.06 93 GLN A CA 1
ATOM 720 C C . GLN A 1 93 ? 2.026 -9.940 0.935 1.00 86.06 93 GLN A C 1
ATOM 722 O O . GLN A 1 93 ? 3.252 -9.913 0.981 1.00 86.06 93 GLN A O 1
ATOM 727 N N . LEU A 1 94 ? 1.286 -8.875 1.235 1.00 89.06 94 LEU A N 1
ATOM 728 C CA . LEU A 1 94 ? 1.847 -7.623 1.733 1.00 89.06 94 LEU A CA 1
ATOM 729 C C . LEU A 1 94 ? 1.636 -7.561 3.247 1.00 89.06 94 LEU A C 1
ATOM 731 O O . LEU A 1 94 ? 0.495 -7.539 3.704 1.00 89.06 94 LEU A O 1
ATOM 735 N N . VAL A 1 95 ? 2.716 -7.521 4.019 1.00 90.38 95 VAL A N 1
ATOM 736 C CA . VAL A 1 95 ? 2.695 -7.541 5.488 1.00 90.38 95 VAL A CA 1
ATOM 737 C C . VAL A 1 95 ? 3.357 -6.263 5.981 1.00 90.38 95 VAL A C 1
ATOM 739 O O . VAL A 1 95 ? 4.568 -6.116 5.870 1.00 90.38 95 VAL A O 1
ATOM 742 N N . ILE A 1 96 ? 2.577 -5.311 6.492 1.00 90.88 96 ILE A N 1
ATOM 743 C CA . ILE A 1 96 ? 3.091 -3.989 6.871 1.00 90.88 96 ILE A CA 1
ATOM 744 C C . ILE A 1 96 ? 2.817 -3.744 8.344 1.00 90.88 96 ILE A C 1
ATOM 746 O O . ILE A 1 96 ? 1.660 -3.715 8.764 1.00 90.88 96 ILE A O 1
ATOM 750 N N . GLN A 1 97 ? 3.878 -3.526 9.114 1.00 90.88 97 GLN A N 1
ATOM 751 C CA . GLN A 1 97 ? 3.755 -2.991 10.458 1.00 90.88 97 GLN A CA 1
ATOM 752 C C . GLN A 1 97 ? 3.260 -1.542 10.378 1.00 90.88 97 GLN A C 1
ATOM 754 O O . GLN A 1 97 ? 3.828 -0.719 9.657 1.00 90.88 97 GLN A O 1
ATOM 759 N N . LYS A 1 98 ? 2.213 -1.218 11.137 1.00 90.69 98 LYS A N 1
ATOM 760 C CA . LYS A 1 98 ? 1.534 0.080 11.120 1.00 90.69 98 LYS A CA 1
ATOM 761 C C . LYS A 1 98 ? 2.493 1.253 11.285 1.00 90.69 98 LYS A C 1
ATOM 763 O O . LYS A 1 98 ? 2.390 2.225 10.546 1.00 90.69 98 LYS A O 1
ATOM 768 N N . GLU A 1 99 ? 3.433 1.151 12.219 1.00 86.94 99 GLU A N 1
ATOM 769 C CA . GLU A 1 99 ? 4.370 2.235 12.527 1.00 86.94 99 GLU A CA 1
ATOM 770 C C . GLU A 1 99 ? 5.379 2.499 11.399 1.00 86.94 99 GLU A C 1
ATOM 772 O O . GLU A 1 99 ? 5.946 3.583 11.336 1.00 86.94 99 GLU A O 1
ATOM 777 N N . CYS A 1 100 ? 5.579 1.547 10.483 1.00 85.88 100 CYS A N 1
ATOM 778 C CA . CYS A 1 100 ? 6.480 1.692 9.339 1.00 85.88 100 CYS A CA 1
ATOM 779 C C . CYS A 1 100 ? 5.820 2.450 8.168 1.00 85.88 100 CYS A C 1
ATOM 781 O O . CYS A 1 100 ? 6.510 2.926 7.268 1.00 85.88 100 CYS A O 1
ATOM 783 N N . CYS A 1 101 ? 4.491 2.608 8.166 1.00 88.75 101 CYS A N 1
ATOM 784 C CA . CYS A 1 101 ? 3.785 3.320 7.105 1.00 88.75 101 CYS A CA 1
ATOM 785 C C . CYS A 1 101 ? 3.553 4.792 7.461 1.00 88.75 101 CYS A C 1
ATOM 787 O O . CYS A 1 101 ? 2.812 5.119 8.387 1.00 88.75 101 CYS A O 1
ATOM 789 N N . GLN A 1 102 ? 4.102 5.686 6.644 1.00 89.06 102 GLN A N 1
ATOM 790 C CA . GLN A 1 102 ? 3.823 7.117 6.694 1.00 89.06 102 GLN A CA 1
ATOM 791 C C . GLN A 1 102 ? 2.575 7.437 5.862 1.00 89.06 102 GLN A C 1
ATOM 793 O O . GLN A 1 102 ? 2.554 7.256 4.641 1.00 89.06 102 GLN A O 1
ATOM 798 N N . LEU A 1 103 ? 1.509 7.872 6.540 1.00 87.50 103 LEU A N 1
ATOM 799 C CA . LEU A 1 103 ? 0.281 8.363 5.898 1.00 87.50 103 LEU A CA 1
ATOM 800 C C . LEU A 1 103 ? 0.397 9.829 5.478 1.00 87.50 103 LEU A C 1
ATOM 802 O O . LEU A 1 103 ? -0.377 10.285 4.644 1.00 87.50 103 LEU A O 1
ATOM 806 N N . ASP A 1 104 ? 1.325 10.547 6.093 1.00 82.06 104 ASP A N 1
ATOM 807 C CA . ASP A 1 104 ? 1.663 11.936 5.875 1.00 82.06 104 ASP A CA 1
ATOM 808 C C . ASP A 1 104 ? 3.179 12.080 5.704 1.00 82.06 104 ASP A C 1
ATOM 810 O O . ASP A 1 104 ? 3.962 11.223 6.111 1.00 82.06 104 ASP A O 1
ATOM 814 N N . GLY A 1 105 ? 3.599 13.165 5.063 1.00 76.12 105 GLY A N 1
ATOM 815 C CA . GLY A 1 105 ? 5.003 13.410 4.759 1.00 76.12 105 GLY A CA 1
ATOM 816 C C . GLY A 1 105 ? 5.197 13.940 3.350 1.00 76.12 105 GLY A C 1
ATOM 817 O O . GLY A 1 105 ? 4.241 14.299 2.650 1.00 76.12 105 GLY A O 1
ATOM 818 N N . VAL A 1 106 ? 6.462 14.027 2.945 1.00 75.25 106 VAL A N 1
ATOM 819 C CA . VAL A 1 106 ? 6.807 14.501 1.610 1.00 75.25 106 VAL A CA 1
ATOM 820 C C . VAL A 1 106 ? 6.367 13.451 0.593 1.00 75.25 106 VAL A C 1
ATOM 822 O O . VAL A 1 106 ? 6.864 12.329 0.574 1.00 75.25 106 VAL A O 1
ATOM 825 N N . CYS A 1 107 ? 5.416 13.833 -0.257 1.00 70.25 107 CYS A N 1
ATOM 826 C CA . CYS A 1 107 ? 4.896 12.969 -1.305 1.00 70.25 107 CYS A CA 1
ATOM 827 C C . CYS A 1 107 ? 6.023 12.578 -2.278 1.00 70.25 107 CYS A C 1
ATOM 829 O O . CYS A 1 107 ? 6.689 13.477 -2.797 1.00 70.25 107 CYS A O 1
ATOM 831 N N . PRO A 1 108 ? 6.218 11.284 -2.590 1.00 69.38 108 PRO A N 1
ATOM 832 C CA . PRO A 1 108 ? 7.205 10.869 -3.577 1.00 69.38 108 PRO A CA 1
ATOM 833 C C . PRO A 1 108 ? 6.914 11.494 -4.950 1.00 69.38 108 PRO A C 1
ATOM 835 O O . PRO A 1 108 ? 5.806 11.380 -5.477 1.00 69.38 108 PRO A O 1
ATOM 838 N N . LEU A 1 109 ? 7.942 12.101 -5.553 1.00 65.38 109 LEU A N 1
ATOM 839 C CA . LEU A 1 109 ? 7.869 12.954 -6.754 1.00 65.38 109 LEU A CA 1
ATOM 840 C C . LEU A 1 109 ? 7.202 12.313 -7.983 1.00 65.38 109 LEU A C 1
ATOM 842 O O . LEU A 1 109 ? 6.731 13.014 -8.873 1.00 65.38 109 LEU A O 1
ATOM 846 N N . THR A 1 110 ? 7.168 10.983 -8.066 1.00 72.56 110 THR A N 1
ATOM 847 C CA . THR A 1 110 ? 6.681 10.251 -9.243 1.00 72.56 110 THR A CA 1
ATOM 848 C C . THR A 1 110 ? 5.532 9.322 -8.877 1.00 72.56 110 THR A C 1
ATOM 850 O O . THR A 1 110 ? 5.710 8.122 -8.685 1.00 72.56 110 THR A O 1
ATOM 853 N N . VAL A 1 111 ? 4.318 9.857 -8.772 1.00 77.06 111 VAL A N 1
ATOM 854 C CA . VAL A 1 111 ? 3.100 9.053 -8.591 1.00 77.06 111 VAL A CA 1
ATOM 855 C C . VAL A 1 111 ? 2.098 9.339 -9.712 1.00 77.06 111 VAL A C 1
ATOM 857 O O . VAL A 1 111 ? 1.985 10.483 -10.150 1.00 77.06 111 VAL A O 1
ATOM 860 N N . PRO A 1 112 ? 1.355 8.329 -10.206 1.00 80.62 112 PRO A N 1
ATOM 861 C CA . PRO A 1 112 ? 0.271 8.555 -11.156 1.00 80.62 112 PRO A CA 1
ATOM 862 C C . PRO A 1 112 ? -0.727 9.596 -10.636 1.00 80.62 112 PRO A C 1
ATOM 864 O O . PRO A 1 112 ? -1.083 9.568 -9.457 1.00 80.62 112 PRO A O 1
ATOM 867 N N . ALA A 1 113 ? -1.250 10.449 -11.522 1.00 84.44 113 ALA A N 1
ATOM 868 C CA . ALA A 1 113 ? -2.188 11.515 -11.156 1.00 84.44 113 ALA A CA 1
ATOM 869 C C . ALA A 1 113 ? -3.393 10.997 -10.350 1.00 84.44 113 ALA A C 1
ATOM 871 O O . ALA A 1 113 ? -3.773 11.600 -9.355 1.00 84.44 113 ALA A O 1
ATOM 872 N N . THR A 1 114 ? -3.927 9.822 -10.698 1.00 85.44 114 THR A N 1
ATOM 873 C CA . THR A 1 114 ? -5.039 9.197 -9.960 1.00 85.44 114 THR A CA 1
ATOM 874 C C . THR A 1 114 ? -4.686 8.839 -8.514 1.00 85.44 114 THR A C 1
ATOM 876 O O . THR A 1 114 ? -5.542 8.929 -7.639 1.00 85.44 114 THR A O 1
ATOM 879 N N . ILE A 1 115 ? -3.438 8.438 -8.250 1.00 85.69 115 ILE A N 1
ATOM 880 C CA . ILE A 1 115 ? -2.939 8.161 -6.895 1.00 85.69 115 ILE A CA 1
ATOM 881 C C . ILE A 1 115 ? -2.727 9.475 -6.142 1.00 85.69 115 ILE A C 1
ATOM 883 O O . ILE A 1 115 ? -3.109 9.578 -4.979 1.00 85.69 115 ILE A O 1
ATOM 887 N N . SER A 1 116 ? -2.187 10.493 -6.817 1.00 85.31 116 SER A N 1
ATOM 888 C CA . SER A 1 116 ? -2.010 11.825 -6.234 1.00 85.31 116 SER A CA 1
ATOM 889 C C . SER A 1 116 ? -3.344 12.458 -5.828 1.00 85.31 116 SER A C 1
ATOM 891 O O . SER A 1 116 ? -3.459 12.960 -4.717 1.00 85.31 116 SER A O 1
ATOM 893 N N . THR A 1 117 ? -4.367 12.409 -6.688 1.00 88.94 117 THR A N 1
ATOM 894 C CA . THR A 1 117 ? -5.700 12.948 -6.379 1.00 88.94 117 THR A CA 1
ATOM 895 C C . THR A 1 117 ? -6.333 12.215 -5.203 1.00 88.94 117 THR A C 1
ATOM 897 O O . THR A 1 117 ? -6.822 12.859 -4.280 1.00 88.94 117 THR A O 1
ATOM 900 N N . TRP A 1 118 ? -6.275 10.877 -5.199 1.00 91.62 118 TRP A N 1
ATOM 901 C CA . TRP A 1 118 ? -6.759 10.077 -4.072 1.00 91.62 118 TRP A CA 1
ATOM 902 C C . TRP A 1 118 ? -6.083 10.480 -2.757 1.00 91.62 118 TRP A C 1
ATOM 904 O O . TRP A 1 118 ? -6.762 10.640 -1.747 1.00 91.62 118 TRP A O 1
ATOM 914 N N . TYR A 1 119 ? -4.766 10.694 -2.778 1.00 90.94 119 TYR A N 1
ATOM 915 C CA . TYR A 1 119 ? -4.011 11.110 -1.600 1.00 90.94 119 TYR A CA 1
ATOM 916 C C . TYR A 1 119 ? -4.449 12.477 -1.095 1.00 90.94 119 TYR A C 1
ATOM 918 O O . TYR A 1 119 ? -4.733 12.624 0.089 1.00 90.94 119 TYR A O 1
ATOM 926 N N . SER A 1 120 ? -4.572 13.460 -1.990 1.00 89.50 120 SER A N 1
ATOM 927 C CA . SER A 1 120 ? -5.061 14.791 -1.632 1.00 89.50 120 SER A CA 1
ATOM 928 C C . SER A 1 120 ? -6.442 14.731 -0.976 1.00 89.50 120 SER A C 1
ATOM 930 O O . SER A 1 120 ? -6.652 15.401 0.030 1.00 89.50 120 SER A O 1
ATOM 932 N N . THR A 1 121 ? -7.354 13.895 -1.484 1.00 91.19 121 THR A N 1
ATOM 933 C CA . THR A 1 121 ? -8.669 13.669 -0.863 1.00 91.19 121 THR A CA 1
ATOM 934 C C . THR A 1 121 ? -8.558 12.956 0.483 1.00 91.19 121 THR A C 1
ATOM 936 O O . THR A 1 121 ? -9.191 13.364 1.444 1.00 91.19 121 THR A O 1
ATOM 939 N N . MET A 1 122 ? -7.731 11.917 0.605 1.00 93.12 122 MET A N 1
ATOM 940 C CA . MET A 1 122 ? -7.532 11.231 1.885 1.00 93.12 122 MET A CA 1
ATOM 941 C C . MET A 1 122 ? -6.997 12.193 2.957 1.00 93.12 122 MET A C 1
ATOM 943 O O . MET A 1 122 ? -7.397 12.120 4.115 1.00 93.12 122 MET A O 1
ATOM 947 N N . MET A 1 123 ? -6.120 13.125 2.585 1.00 92.38 123 MET A N 1
ATOM 948 C CA . MET A 1 123 ? -5.506 14.064 3.522 1.00 92.38 123 MET A CA 1
ATOM 949 C C . MET A 1 123 ? -6.474 15.114 4.086 1.00 92.38 123 MET A C 1
ATOM 951 O O . MET A 1 123 ? -6.161 15.706 5.121 1.00 92.38 123 MET A O 1
ATOM 955 N N . THR A 1 124 ? -7.657 15.319 3.495 1.00 92.88 124 THR A N 1
ATOM 956 C CA . THR A 1 124 ? -8.695 16.186 4.089 1.00 92.88 124 THR A CA 1
ATOM 957 C C . THR A 1 124 ? -9.442 15.519 5.243 1.00 92.88 124 THR A C 1
ATOM 959 O O . THR A 1 124 ? -10.141 16.191 5.995 1.00 92.88 124 THR A O 1
ATOM 962 N N . GLU A 1 125 ? -9.284 14.207 5.405 1.00 93.75 125 GLU A N 1
ATOM 963 C CA . GLU A 1 125 ? -9.960 13.420 6.431 1.00 93.75 125 GLU A CA 1
ATOM 964 C C . GLU A 1 125 ? -9.217 13.446 7.773 1.00 93.75 125 GLU A C 1
ATOM 966 O O . GLU A 1 125 ? -8.032 13.796 7.863 1.00 93.75 125 GLU A O 1
ATOM 971 N N . SER A 1 126 ? -9.910 13.025 8.835 1.00 91.00 126 SER A N 1
ATOM 972 C CA . SER A 1 126 ? -9.323 12.863 10.169 1.00 91.00 126 SER A CA 1
ATOM 973 C C . SER A 1 126 ? -8.236 11.780 10.185 1.00 91.00 126 SER A C 1
ATOM 975 O O . SER A 1 126 ? -8.254 10.843 9.389 1.00 91.00 126 SER A O 1
ATOM 977 N N . ILE A 1 127 ? -7.302 11.861 11.138 1.00 85.38 127 ILE A N 1
ATOM 978 C CA . ILE A 1 127 ? -6.196 10.893 11.269 1.00 85.38 127 ILE A CA 1
ATOM 979 C C . ILE A 1 127 ? -6.716 9.449 11.380 1.00 85.38 127 ILE A C 1
ATOM 981 O O . ILE A 1 127 ? -6.182 8.547 10.735 1.00 85.38 127 ILE A O 1
ATOM 985 N N . SER A 1 128 ? -7.781 9.227 12.155 1.00 83.56 128 SER A N 1
ATOM 986 C CA . SER A 1 128 ? -8.398 7.905 12.304 1.00 83.56 128 SER A CA 1
ATOM 987 C C . SER A 1 128 ? -9.047 7.412 11.007 1.00 83.56 128 SER A C 1
ATOM 989 O O . SER A 1 128 ? -8.956 6.225 10.693 1.00 83.56 128 SER A O 1
ATOM 991 N N . SER A 1 129 ? -9.649 8.310 10.222 1.00 91.88 129 SER A N 1
ATOM 992 C CA . SER A 1 129 ? -10.229 7.979 8.917 1.00 91.88 129 SER A CA 1
ATOM 993 C C . SER A 1 129 ? -9.166 7.663 7.865 1.00 91.88 129 SER A C 1
ATOM 995 O O . SER A 1 129 ? -9.352 6.727 7.089 1.00 91.88 129 SER A O 1
ATOM 997 N N . ARG A 1 130 ? -8.033 8.382 7.851 1.00 93.50 130 ARG A N 1
ATOM 998 C CA . ARG A 1 130 ? -6.949 8.187 6.865 1.00 93.50 130 ARG A CA 1
ATOM 999 C C . ARG A 1 130 ? -6.436 6.753 6.842 1.00 93.50 130 ARG A C 1
ATOM 1001 O O . ARG A 1 130 ? -6.309 6.174 5.768 1.00 93.50 130 ARG A O 1
ATOM 1008 N N . LEU A 1 131 ? -6.202 6.164 8.016 1.00 91.94 131 LEU A N 1
ATOM 1009 C CA . LEU A 1 131 ? -5.732 4.781 8.125 1.00 91.94 131 LEU A CA 1
ATOM 1010 C C . LEU A 1 131 ? -6.733 3.805 7.494 1.00 91.94 131 LEU A C 1
ATOM 1012 O O . LEU A 1 131 ? -6.362 2.991 6.655 1.00 91.94 131 LEU A O 1
ATOM 1016 N N . ARG A 1 132 ? -8.019 3.947 7.829 1.00 92.38 132 ARG A N 1
ATOM 1017 C CA . ARG A 1 132 ? -9.080 3.089 7.291 1.00 92.38 132 ARG A CA 1
ATOM 1018 C C . ARG A 1 132 ? -9.231 3.247 5.776 1.00 92.38 132 ARG A C 1
ATOM 1020 O O . ARG A 1 132 ? -9.445 2.267 5.070 1.00 92.38 132 ARG A O 1
ATOM 1027 N N . ILE A 1 133 ? -9.116 4.472 5.263 1.00 94.31 133 ILE A N 1
ATOM 1028 C CA . ILE A 1 133 ? -9.164 4.751 3.821 1.00 94.31 133 ILE A CA 1
ATOM 1029 C C . ILE A 1 133 ? -7.973 4.104 3.108 1.00 94.31 133 ILE A C 1
ATOM 1031 O O . ILE A 1 133 ? -8.159 3.481 2.060 1.00 94.31 133 ILE A O 1
ATOM 1035 N N . ALA A 1 134 ? -6.773 4.209 3.684 1.00 93.44 134 ALA A N 1
ATOM 1036 C CA . ALA A 1 134 ? -5.571 3.557 3.178 1.00 93.44 134 ALA A CA 1
ATOM 1037 C C . ALA A 1 134 ? -5.733 2.029 3.129 1.00 93.44 134 ALA A C 1
ATOM 1039 O O . ALA A 1 134 ? -5.492 1.429 2.082 1.00 93.44 134 ALA A O 1
ATOM 1040 N N . GLU A 1 135 ? -6.228 1.409 4.204 1.00 94.00 135 GLU A N 1
ATOM 1041 C CA . GLU A 1 135 ? -6.501 -0.034 4.260 1.00 94.00 135 GLU A CA 1
ATOM 1042 C C . GLU A 1 135 ? -7.516 -0.480 3.210 1.00 94.00 135 GLU A C 1
ATOM 1044 O O . GLU A 1 135 ? -7.264 -1.439 2.481 1.00 94.00 135 GLU A O 1
ATOM 1049 N N . CYS A 1 136 ? -8.630 0.242 3.062 1.00 92.88 136 CYS A N 1
ATOM 1050 C CA . CYS A 1 136 ? -9.622 -0.032 2.022 1.00 92.88 136 CYS A CA 1
ATOM 1051 C C . CYS A 1 136 ? -9.022 0.070 0.610 1.00 92.88 136 CYS A C 1
ATOM 1053 O O . CYS A 1 136 ? -9.313 -0.758 -0.262 1.00 92.88 136 CYS A O 1
ATOM 1055 N N . CYS A 1 137 ? -8.183 1.082 0.373 1.00 91.81 137 CYS A N 1
ATOM 1056 C CA . CYS A 1 137 ? -7.539 1.286 -0.920 1.00 91.81 137 CYS A CA 1
ATOM 1057 C C . CYS A 1 137 ? -6.555 0.151 -1.232 1.00 91.81 137 CYS A C 1
ATOM 1059 O O . CYS A 1 137 ? -6.601 -0.406 -2.328 1.00 91.81 137 CYS A O 1
ATOM 1061 N N . ILE A 1 138 ? -5.731 -0.247 -0.258 1.00 92.25 138 ILE A N 1
ATOM 1062 C CA . ILE A 1 138 ? -4.782 -1.357 -0.399 1.00 92.25 138 ILE A CA 1
ATOM 1063 C C . ILE A 1 138 ? -5.512 -2.696 -0.563 1.00 92.25 138 ILE A C 1
ATOM 1065 O O . ILE A 1 138 ? -5.175 -3.442 -1.478 1.00 92.25 138 ILE A O 1
ATOM 1069 N N . CYS A 1 139 ? -6.555 -2.980 0.228 1.00 90.69 139 CYS A N 1
ATOM 1070 C CA . CYS A 1 139 ? -7.410 -4.165 0.059 1.00 90.69 139 CYS A CA 1
ATOM 1071 C C . CYS A 1 139 ? -7.880 -4.303 -1.392 1.00 90.69 139 CYS A C 1
ATOM 1073 O O . CYS A 1 139 ? -7.725 -5.350 -2.023 1.00 90.69 139 CYS A O 1
ATOM 1075 N N . THR A 1 140 ? -8.416 -3.209 -1.937 1.00 89.25 140 THR A N 1
ATOM 1076 C CA . THR A 1 140 ? -8.897 -3.149 -3.320 1.00 89.25 140 THR A CA 1
ATOM 1077 C C . THR A 1 140 ? -7.748 -3.339 -4.309 1.00 89.25 140 THR A C 1
ATOM 1079 O O . THR A 1 140 ? -7.865 -4.115 -5.255 1.00 89.25 140 THR A O 1
ATOM 1082 N N . ALA A 1 141 ? -6.618 -2.668 -4.075 1.00 87.94 141 ALA A N 1
ATOM 1083 C CA . ALA A 1 141 ? -5.446 -2.716 -4.938 1.00 87.94 141 ALA A CA 1
ATOM 1084 C C . ALA A 1 141 ? -4.698 -4.057 -4.906 1.00 87.94 141 ALA A C 1
ATOM 1086 O O . ALA A 1 141 ? -3.949 -4.312 -5.837 1.00 87.94 141 ALA A O 1
ATOM 1087 N N . LEU A 1 142 ? -4.890 -4.896 -3.885 1.00 84.06 142 LEU A N 1
ATOM 1088 C CA . LEU A 1 142 ? -4.356 -6.263 -3.795 1.00 84.06 142 LEU A CA 1
ATOM 1089 C C . LEU A 1 142 ? -5.393 -7.337 -4.155 1.00 84.06 142 LEU A C 1
ATOM 1091 O O . LEU A 1 142 ? -5.047 -8.508 -4.276 1.00 84.06 142 LEU A O 1
ATOM 1095 N N . GLY A 1 143 ? -6.674 -6.974 -4.280 1.00 81.94 143 GLY A N 1
ATOM 1096 C CA . GLY A 1 143 ? -7.766 -7.948 -4.396 1.00 81.94 143 GLY A CA 1
ATOM 1097 C C . GLY A 1 143 ? -7.981 -8.786 -3.125 1.00 81.94 143 GLY A C 1
ATOM 1098 O O . GLY A 1 143 ? -8.534 -9.883 -3.194 1.00 81.94 143 GLY A O 1
ATOM 1099 N N . GLN A 1 144 ? -7.550 -8.294 -1.960 1.00 82.50 144 GLN A N 1
ATOM 1100 C CA . GLN A 1 144 ? -7.620 -8.996 -0.676 1.00 82.50 144 GLN A CA 1
ATOM 1101 C C . GLN A 1 144 ? -8.729 -8.406 0.203 1.00 82.50 144 GLN A C 1
ATOM 1103 O O . GLN A 1 144 ? -8.805 -7.199 0.399 1.00 82.50 144 GLN A O 1
ATOM 1108 N N . ARG A 1 145 ? -9.594 -9.256 0.777 1.00 77.75 145 ARG A N 1
ATOM 1109 C CA . ARG A 1 145 ? -10.767 -8.802 1.560 1.00 77.75 145 ARG A CA 1
ATOM 1110 C C . ARG A 1 145 ? -10.472 -8.401 3.009 1.00 77.75 145 ARG A C 1
ATOM 1112 O O . ARG A 1 145 ? -11.351 -7.838 3.651 1.00 77.75 145 ARG A O 1
ATOM 1119 N N . ARG A 1 146 ? -9.312 -8.770 3.560 1.00 84.38 146 ARG A N 1
ATOM 1120 C CA . ARG A 1 146 ? -9.005 -8.643 5.002 1.00 84.38 146 ARG A CA 1
ATOM 1121 C C . ARG A 1 146 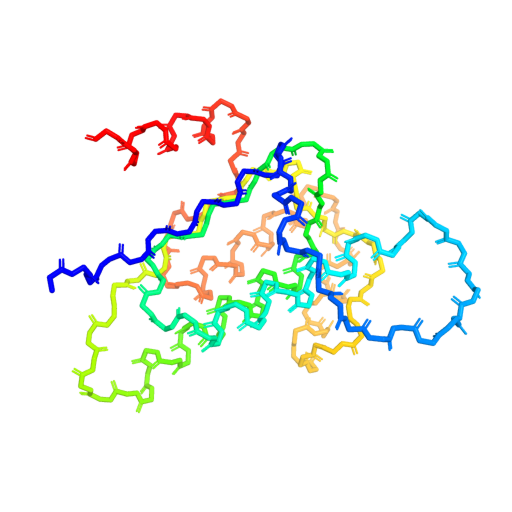? -7.631 -8.026 5.282 1.00 84.38 146 ARG A C 1
ATOM 1123 O O . ARG A 1 146 ? -7.040 -8.289 6.327 1.00 84.38 146 ARG A O 1
ATOM 1130 N N . TRP A 1 147 ? -7.113 -7.243 4.342 1.00 92.31 147 TRP A N 1
ATOM 1131 C CA . TRP A 1 147 ? -5.826 -6.587 4.528 1.00 92.31 147 TRP A CA 1
ATOM 1132 C C . TRP A 1 147 ? -5.953 -5.411 5.507 1.00 92.31 147 TRP A C 1
ATOM 1134 O O . TRP A 1 147 ? -6.909 -4.643 5.433 1.00 92.31 147 TRP A O 1
ATOM 1144 N N . HIS A 1 148 ? -5.006 -5.288 6.432 1.00 94.38 148 HIS A N 1
ATOM 1145 C CA . HIS A 1 148 ? -4.923 -4.190 7.394 1.00 94.38 148 HIS A CA 1
ATOM 1146 C C . HIS A 1 148 ? -3.471 -3.993 7.834 1.00 94.38 148 HIS A C 1
ATOM 1148 O O . HIS A 1 148 ? -2.640 -4.893 7.670 1.00 94.38 148 HIS A O 1
ATOM 1154 N N . PHE A 1 149 ? -3.166 -2.823 8.392 1.00 93.38 149 PHE A N 1
ATOM 1155 C CA . PHE A 1 149 ? -1.861 -2.593 9.003 1.00 93.38 149 PHE A CA 1
ATOM 1156 C C . PHE A 1 149 ? -1.744 -3.380 10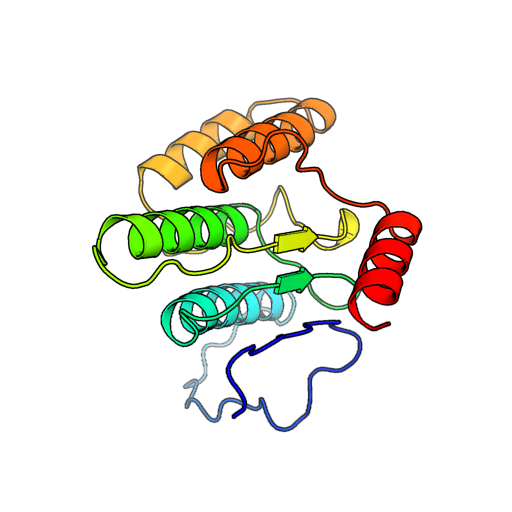.304 1.00 93.38 149 PHE A C 1
ATOM 1158 O O . PHE A 1 149 ? -2.642 -3.342 11.143 1.00 93.38 149 PHE A O 1
ATOM 1165 N N . LEU A 1 150 ? -0.617 -4.058 10.491 1.00 93.19 150 LEU A N 1
ATOM 1166 C CA . LEU A 1 150 ? -0.398 -4.916 11.647 1.00 93.19 150 LEU A CA 1
ATOM 1167 C C . LEU A 1 150 ? 0.193 -4.130 12.810 1.00 93.19 150 LEU A C 1
ATOM 1169 O O . LEU A 1 150 ? 1.086 -3.301 12.632 1.00 93.19 150 LEU A O 1
ATOM 1173 N N . THR A 1 151 ? -0.250 -4.442 14.020 1.00 92.75 151 THR A N 1
ATOM 1174 C CA . THR A 1 151 ? 0.494 -4.094 15.233 1.00 92.75 151 THR A CA 1
ATOM 1175 C C . THR A 1 151 ? 1.840 -4.822 15.258 1.00 92.75 151 THR A C 1
ATOM 1177 O O . THR A 1 151 ? 2.047 -5.818 14.562 1.00 92.75 151 THR A O 1
ATOM 1180 N N . ASN A 1 152 ? 2.766 -4.356 16.095 1.00 89.50 152 ASN A N 1
ATOM 1181 C CA . ASN A 1 152 ? 4.083 -4.978 16.231 1.00 89.50 152 ASN A CA 1
ATOM 1182 C C . ASN A 1 152 ? 4.004 -6.491 16.557 1.00 89.50 152 ASN A C 1
ATOM 1184 O O . ASN A 1 152 ? 4.683 -7.312 15.944 1.00 89.50 152 ASN A O 1
ATOM 1188 N N . SER A 1 153 ? 3.120 -6.887 17.478 1.00 89.62 153 SER A N 1
ATOM 1189 C CA . SER A 1 153 ? 2.923 -8.298 17.834 1.00 89.62 153 SER A CA 1
ATOM 1190 C C . SER A 1 153 ? 2.336 -9.119 16.682 1.00 89.62 153 SER A C 1
ATOM 1192 O O . SER A 1 153 ? 2.805 -10.225 16.422 1.00 89.62 153 SER A O 1
ATOM 1194 N N . GLU A 1 154 ? 1.340 -8.590 15.967 1.00 93.44 154 GLU A N 1
ATOM 1195 C CA . GLU A 1 154 ? 0.758 -9.253 14.793 1.00 93.44 154 GLU A CA 1
ATOM 1196 C C . GLU A 1 154 ? 1.782 -9.416 13.670 1.00 93.44 154 GLU A C 1
ATOM 1198 O O . GLU A 1 154 ? 1.844 -10.480 13.055 1.00 93.44 154 GLU A O 1
ATOM 1203 N N . PHE A 1 155 ? 2.610 -8.394 13.436 1.00 90.12 155 PHE A N 1
ATOM 1204 C CA . PHE A 1 155 ? 3.684 -8.437 12.452 1.00 90.12 155 PHE A CA 1
ATOM 1205 C C . PHE A 1 155 ? 4.676 -9.558 12.770 1.00 90.12 155 PHE A C 1
ATOM 1207 O O . PHE A 1 155 ? 4.920 -10.418 11.925 1.00 90.12 155 PHE A O 1
ATOM 1214 N N . HIS A 1 156 ? 5.191 -9.603 14.003 1.00 87.00 156 HIS A N 1
ATOM 1215 C CA . HIS A 1 156 ? 6.119 -10.651 14.427 1.00 87.00 156 HIS A CA 1
ATOM 1216 C C . HIS A 1 156 ? 5.505 -12.054 14.350 1.00 87.00 156 HIS A C 1
ATOM 1218 O O . HIS A 1 156 ? 6.173 -12.974 13.882 1.00 87.00 156 HIS A O 1
ATOM 1224 N N . ASN A 1 157 ? 4.238 -12.212 14.741 1.00 88.94 157 ASN A N 1
ATOM 1225 C CA . ASN A 1 157 ? 3.532 -13.493 14.660 1.00 88.94 157 ASN A CA 1
ATOM 1226 C C . ASN A 1 157 ? 3.295 -13.949 13.213 1.00 88.94 157 ASN A C 1
ATOM 1228 O O . ASN A 1 157 ? 3.411 -15.133 12.909 1.00 88.94 157 ASN A O 1
ATOM 1232 N N . GLN A 1 158 ? 2.948 -13.038 12.299 1.00 86.19 158 GLN A N 1
ATOM 1233 C CA . GLN A 1 158 ? 2.812 -13.400 10.886 1.00 86.19 158 GLN A CA 1
ATOM 1234 C C . GLN A 1 158 ? 4.158 -13.775 10.270 1.00 86.19 158 GLN A C 1
ATOM 1236 O O . GLN A 1 158 ? 4.226 -14.726 9.493 1.00 86.19 158 GLN A O 1
ATOM 1241 N N . LEU A 1 159 ? 5.219 -13.052 10.630 1.00 83.62 159 LEU A N 1
ATOM 1242 C CA . LEU A 1 159 ? 6.557 -13.317 10.121 1.00 83.62 159 LEU A CA 1
ATOM 1243 C C . LEU A 1 159 ? 7.084 -14.673 10.590 1.00 83.62 159 LEU A C 1
ATOM 1245 O O . LEU A 1 159 ? 7.612 -15.431 9.782 1.00 83.62 159 LEU A O 1
ATOM 1249 N N . SER A 1 160 ? 6.912 -14.995 11.875 1.00 82.50 160 SER A N 1
ATOM 1250 C CA . SER A 1 160 ? 7.330 -16.285 12.425 1.00 82.50 160 SER A CA 1
ATOM 1251 C C . SER A 1 160 ? 6.581 -17.442 11.769 1.00 82.50 160 SER A C 1
ATOM 1253 O O . SER A 1 160 ? 7.216 -18.403 11.357 1.00 82.50 160 SER A O 1
ATOM 1255 N N . ASN A 1 161 ? 5.265 -17.319 11.578 1.00 82.75 161 ASN A N 1
ATOM 1256 C CA . ASN A 1 161 ? 4.459 -18.334 10.894 1.00 82.75 161 ASN A CA 1
ATOM 1257 C C . ASN A 1 161 ? 4.850 -18.545 9.426 1.00 82.75 161 ASN A C 1
ATOM 1259 O O . ASN A 1 161 ? 4.589 -19.612 8.887 1.00 82.75 161 ASN A O 1
ATOM 1263 N N . TYR A 1 162 ? 5.417 -17.532 8.768 1.00 76.06 162 TYR A N 1
ATOM 1264 C CA . TYR A 1 162 ? 5.861 -17.641 7.378 1.00 76.06 162 TYR A CA 1
ATOM 1265 C C . TYR A 1 162 ? 7.255 -18.279 7.250 1.00 76.06 162 TYR A C 1
ATOM 1267 O O . TYR A 1 162 ? 7.565 -18.881 6.226 1.00 76.06 162 TYR A O 1
ATOM 1275 N N . LEU A 1 163 ? 8.115 -18.103 8.259 1.00 71.06 163 LEU A N 1
ATOM 1276 C CA . LEU A 1 163 ? 9.491 -18.619 8.267 1.00 71.06 163 LEU A CA 1
ATOM 1277 C C . LEU A 1 163 ? 9.613 -20.056 8.805 1.00 71.06 163 LEU A C 1
ATOM 1279 O O . LEU A 1 163 ? 10.695 -20.637 8.704 1.00 71.06 163 LEU A O 1
ATOM 1283 N N . LEU A 1 164 ? 8.543 -20.594 9.394 1.00 61.41 164 LEU A N 1
ATOM 1284 C CA . LEU A 1 164 ? 8.421 -21.978 9.864 1.00 61.41 164 LEU A CA 1
ATOM 1285 C C . LEU A 1 164 ? 7.898 -22.895 8.752 1.00 61.41 164 LEU A C 1
ATOM 1287 O O . LEU A 1 164 ? 8.393 -24.041 8.684 1.00 61.41 164 LEU A O 1
#

pLDDT: mean 71.32, std 21.29, range [26.33, 94.38]

Foldseek 3Di:
DPQADEDEPPVPDDDPVPPPPPDDDDDDDDPPAVQQLVVLVVLLVCLVVCLLHAEDADDDDPAAYELQSLLSSLQVNVVSCVPDPPDPRHQYHYAAAPNRYDLDDDDHPDGPPVSVVLSVVLVVDDPVSSQVSSQVSSCVSRVHDDGHHDHPVRSVVVVVVVVD

Secondary structure (DSSP, 8-state):
------EEEETT---GGG------------TTTHHHHHHHHHHHHHHHH-TT--EEEEESSS--EEHHHHHHHHHHHHHHHHH-TT--PPPPEEEEBGGGEESSSS--S---HHHHHHHHHHHTS-HHHHHHHHHHHHHHHHT-TT--PBPHHHHHHHHHHHH-

Sequence (164 aa):
LFDNSVFLFTVQNIPSELNISGSVKQLNESCKDNHSYGLDHVLRDLIKACPHLNLLALGGSSAYVHILTLLVICRQRNQCCNSMNECKYSPLQLVIQKECCQLDGVCPLTVPATISTWYSTMMTESISSRLRIAECCICTALGQRRWHFLTNSEFHNQLSNYLL

Organism: NCBI:txid6186